Protein AF-A0A7Z8QHK1-F1 (afdb_monomer_lite)

Secondary structure (DSSP, 8-state):
---TTSHHHHHHHHHHHHHHHHHHHHTTEEEEEEEPPP-TT----EEEEEEE-TTPPPPTTGGGTTT--PPPS-------

pLDDT: mean 86.73, std 14.11, range [43.56, 98.31]

Radius of gyration: 16.81 Å; chains: 1; bounding box: 50×24×43 Å

Structure (mmCIF, N/CA/C/O backbone):
data_AF-A0A7Z8QHK1-F1
#
_entry.id   AF-A0A7Z8QHK1-F1
#
loop_
_atom_site.group_PDB
_atom_site.id
_atom_site.type_symbol
_atom_site.label_atom_id
_atom_site.label_alt_id
_atom_site.label_comp_id
_atom_site.label_asym_id
_atom_site.label_entity_id
_atom_site.label_seq_id
_atom_site.pdbx_PDB_ins_code
_atom_site.Cartn_x
_atom_site.Cartn_y
_atom_site.Cartn_z
_atom_site.occupancy
_atom_site.B_iso_or_equiv
_atom_site.auth_seq_id
_atom_site.auth_comp_id
_atom_site.auth_asym_id
_atom_site.auth_atom_id
_atom_site.pdbx_PDB_model_num
ATOM 1 N N . MET A 1 1 ? -7.512 1.779 -23.900 1.00 52.84 1 MET A N 1
ATOM 2 C CA . MET A 1 1 ? -6.474 2.802 -23.662 1.00 52.84 1 MET A CA 1
ATOM 3 C C . MET A 1 1 ? -5.231 2.047 -23.237 1.00 52.84 1 MET A C 1
ATOM 5 O O . MET 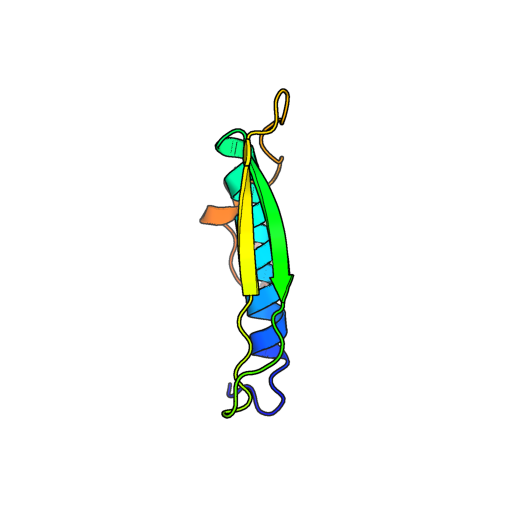A 1 1 ? -5.328 1.295 -22.277 1.00 52.84 1 MET A O 1
ATOM 9 N N . TYR A 1 2 ? -4.142 2.134 -23.995 1.00 52.88 2 TYR A N 1
ATOM 10 C CA . TYR A 1 2 ? -2.873 1.517 -23.612 1.00 52.88 2 TYR A CA 1
ATOM 11 C C . TYR A 1 2 ? -2.013 2.575 -22.927 1.00 52.88 2 TYR A C 1
ATOM 13 O O . TYR A 1 2 ? -2.001 3.729 -23.355 1.00 52.88 2 TYR A O 1
ATOM 21 N N . ASP A 1 3 ? -1.350 2.181 -21.847 1.00 67.12 3 ASP A N 1
ATOM 22 C CA . ASP A 1 3 ? -0.466 3.035 -21.062 1.00 67.12 3 ASP A CA 1
ATOM 23 C C . ASP A 1 3 ? 0.894 3.161 -21.761 1.00 67.12 3 ASP A C 1
ATOM 25 O O . ASP A 1 3 ? 1.844 2.459 -21.430 1.00 67.12 3 ASP A O 1
ATOM 29 N N . LEU A 1 4 ? 0.945 3.989 -22.807 1.00 55.91 4 LEU A N 1
ATOM 30 C CA . LEU A 1 4 ? 2.112 4.132 -23.687 1.00 55.91 4 LEU A CA 1
ATOM 31 C C . LEU A 1 4 ? 3.350 4.710 -22.977 1.00 55.91 4 LEU A C 1
ATOM 33 O O . LEU A 1 4 ? 4.459 4.422 -23.410 1.00 55.91 4 LEU A O 1
ATOM 37 N N . ASP A 1 5 ? 3.163 5.423 -21.860 1.00 68.88 5 ASP A N 1
ATOM 38 C CA . ASP A 1 5 ? 4.240 6.080 -21.100 1.00 68.88 5 ASP A CA 1
ATOM 39 C C . ASP A 1 5 ? 4.345 5.606 -19.635 1.00 68.88 5 ASP A C 1
ATOM 41 O O . ASP A 1 5 ? 5.079 6.183 -18.831 1.00 68.88 5 ASP A O 1
ATOM 45 N N . GLY A 1 6 ? 3.589 4.579 -19.234 1.00 66.75 6 GLY A N 1
ATOM 46 C CA . GLY A 1 6 ? 3.582 4.087 -17.848 1.00 66.75 6 GLY A CA 1
ATOM 47 C C . GLY A 1 6 ? 2.844 4.992 -16.843 1.00 66.75 6 GLY A C 1
ATOM 48 O O . GLY A 1 6 ? 2.761 4.659 -15.658 1.00 66.75 6 GLY A O 1
ATOM 49 N N . HIS A 1 7 ? 2.326 6.145 -17.276 1.00 73.31 7 HIS A N 1
ATOM 50 C CA . HIS A 1 7 ? 1.716 7.154 -16.412 1.00 73.31 7 HIS A CA 1
ATOM 51 C C . HIS A 1 7 ? 0.427 6.655 -15.746 1.00 73.31 7 HIS A C 1
ATOM 53 O O . HIS A 1 7 ? 0.224 6.857 -14.546 1.00 73.31 7 HIS A O 1
ATOM 59 N N . ALA A 1 8 ? -0.430 5.950 -16.490 1.00 76.69 8 ALA A N 1
ATOM 60 C CA . ALA A 1 8 ? -1.665 5.404 -15.932 1.00 76.69 8 ALA A CA 1
ATOM 61 C C . ALA A 1 8 ? -1.370 4.284 -14.919 1.00 76.69 8 ALA A C 1
ATOM 63 O O . ALA A 1 8 ? -2.026 4.203 -13.877 1.00 76.69 8 ALA A O 1
ATOM 64 N N . SER A 1 9 ? -0.347 3.463 -15.174 1.00 82.19 9 SER A N 1
ATOM 65 C CA . SER A 1 9 ? 0.105 2.418 -14.251 1.00 82.19 9 SER A CA 1
ATOM 66 C C . SER A 1 9 ? 0.702 3.011 -12.977 1.00 82.19 9 SER A C 1
ATOM 68 O O . SER A 1 9 ? 0.410 2.526 -11.887 1.00 82.19 9 SER A O 1
ATOM 70 N N . GLN A 1 10 ? 1.478 4.095 -13.073 1.00 85.00 10 GLN A N 1
ATOM 71 C CA . GLN A 1 10 ? 2.023 4.792 -11.902 1.00 85.00 10 GLN A CA 1
ATOM 72 C C . GLN A 1 10 ? 0.916 5.366 -11.010 1.00 85.00 10 GLN A C 1
ATOM 74 O O . GLN A 1 10 ? 0.954 5.193 -9.790 1.00 85.00 10 GLN A O 1
ATOM 79 N N . LEU A 1 11 ? -0.106 5.987 -11.609 1.00 86.88 11 LEU A N 1
ATOM 80 C CA . LEU A 1 11 ? -1.272 6.479 -10.871 1.00 86.88 11 LEU A CA 1
ATOM 81 C C . LEU A 1 11 ? -2.039 5.337 -10.196 1.00 86.88 11 LEU A C 1
ATOM 83 O O . LEU A 1 11 ? -2.413 5.454 -9.028 1.00 86.88 11 LEU A O 1
ATOM 87 N N . ALA A 1 12 ? -2.234 4.215 -10.893 1.00 87.81 12 ALA A N 1
ATOM 88 C CA . ALA A 1 12 ? -2.890 3.040 -10.327 1.00 87.81 12 ALA A CA 1
ATOM 89 C C . ALA A 1 12 ? -2.115 2.466 -9.127 1.00 87.81 12 ALA A C 1
ATOM 91 O O . ALA A 1 12 ? -2.721 2.126 -8.109 1.00 87.81 12 ALA A O 1
ATOM 92 N N . VAL A 1 13 ? 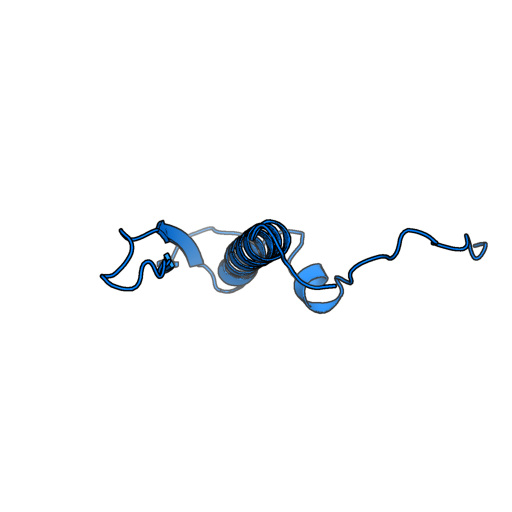-0.781 2.411 -9.210 1.00 91.69 13 VAL A N 1
ATOM 93 C CA . VAL A 1 13 ? 0.084 1.977 -8.101 1.00 91.69 13 VAL A CA 1
ATOM 94 C C . VAL A 1 13 ? -0.015 2.939 -6.914 1.00 91.69 13 VAL A C 1
ATOM 96 O O . VAL A 1 13 ? -0.201 2.487 -5.784 1.00 91.69 13 VAL A O 1
ATOM 99 N N . GLY A 1 14 ? 0.021 4.254 -7.147 1.00 92.06 14 GLY A N 1
ATOM 100 C CA . GLY A 1 14 ? -0.170 5.251 -6.088 1.00 92.06 14 GLY A CA 1
ATOM 101 C C . GLY A 1 14 ? -1.529 5.111 -5.391 1.00 92.06 14 GLY A C 1
ATOM 102 O O . GLY A 1 14 ? -1.601 5.041 -4.163 1.00 92.06 14 GLY A O 1
ATOM 103 N N . ALA A 1 15 ? -2.603 4.957 -6.170 1.00 92.69 15 ALA A N 1
ATOM 104 C CA . ALA A 1 15 ? -3.957 4.756 -5.654 1.00 92.69 15 ALA A CA 1
ATOM 105 C C . ALA A 1 15 ? -4.138 3.419 -4.910 1.00 92.69 15 ALA A C 1
ATOM 107 O O . ALA A 1 15 ? -5.035 3.293 -4.070 1.00 92.69 15 ALA A O 1
ATOM 108 N N . LEU A 1 16 ? -3.328 2.403 -5.227 1.00 94.38 16 LEU A N 1
ATOM 109 C CA . LEU A 1 16 ? -3.263 1.145 -4.483 1.00 94.38 16 LEU A CA 1
ATOM 110 C C . LEU A 1 16 ? -2.547 1.334 -3.140 1.00 94.38 16 LEU A C 1
ATOM 112 O O . LEU A 1 16 ? -3.059 0.885 -2.115 1.00 94.38 16 LEU A O 1
ATOM 116 N N . MET A 1 17 ? -1.401 2.019 -3.124 1.00 96.44 17 MET A N 1
ATOM 117 C CA . MET A 1 17 ? -0.643 2.301 -1.899 1.00 96.44 17 MET A CA 1
ATOM 118 C C . MET A 1 17 ? -1.461 3.134 -0.904 1.00 96.44 17 MET A C 1
ATOM 120 O O . MET A 1 17 ? -1.501 2.817 0.286 1.00 96.44 17 MET A O 1
ATOM 124 N N . GLU A 1 18 ? -2.180 4.147 -1.387 1.00 96.25 18 GLU A N 1
ATOM 125 C CA . GLU A 1 18 ? -3.111 4.928 -0.568 1.00 96.25 18 GLU A CA 1
ATOM 126 C C . GLU A 1 18 ? -4.205 4.038 0.039 1.00 96.25 18 GLU A C 1
ATOM 128 O O . GLU A 1 18 ? -4.445 4.074 1.246 1.00 96.25 18 GLU A O 1
ATOM 133 N N . ASN A 1 19 ? -4.815 3.168 -0.768 1.00 96.50 19 ASN A N 1
ATOM 134 C CA . ASN A 1 19 ? -5.828 2.232 -0.291 1.00 96.50 19 ASN A CA 1
ATOM 135 C C . ASN A 1 19 ? -5.308 1.288 0.792 1.00 96.50 19 ASN A C 1
ATOM 137 O O . ASN A 1 19 ? -6.007 1.049 1.775 1.00 96.50 19 ASN A O 1
ATOM 141 N N . ILE A 1 20 ? -4.099 0.752 0.620 1.00 97.50 20 ILE A N 1
ATOM 142 C CA . ILE A 1 20 ? -3.450 -0.093 1.627 1.00 97.50 20 ILE A CA 1
ATOM 143 C C . ILE A 1 20 ? -3.254 0.706 2.920 1.00 97.50 20 ILE A C 1
ATOM 145 O O . ILE A 1 20 ? -3.598 0.223 3.998 1.00 97.50 20 ILE A O 1
ATOM 149 N N . SER A 1 21 ? -2.768 1.947 2.825 1.00 97.62 21 SER A N 1
ATOM 150 C CA . SER A 1 21 ? -2.596 2.827 3.986 1.00 97.62 21 SER A CA 1
ATOM 151 C C . SER A 1 21 ? -3.916 3.033 4.737 1.00 97.62 21 SER A C 1
ATOM 153 O O . SER A 1 21 ? -3.991 2.768 5.934 1.00 97.62 21 SER A O 1
ATOM 155 N N . ILE A 1 22 ? -4.992 3.387 4.029 1.00 97.56 22 ILE A N 1
ATOM 156 C CA . ILE A 1 22 ? -6.326 3.582 4.612 1.00 97.56 22 ILE A CA 1
ATOM 157 C C . ILE A 1 22 ? -6.849 2.278 5.231 1.00 97.56 22 ILE A C 1
ATOM 159 O O . ILE A 1 22 ? -7.294 2.288 6.378 1.00 97.56 22 ILE A O 1
ATOM 163 N N . ALA A 1 23 ? -6.778 1.151 4.517 1.00 97.19 23 ALA A N 1
ATOM 164 C CA . ALA A 1 23 ? -7.299 -0.131 4.992 1.00 97.19 23 ALA A CA 1
ATOM 165 C C . ALA A 1 23 ? -6.583 -0.613 6.261 1.00 97.19 23 ALA A C 1
ATOM 167 O O . ALA A 1 23 ? -7.229 -1.057 7.206 1.00 97.19 23 ALA A O 1
ATOM 168 N N . THR A 1 24 ? -5.258 -0.467 6.317 1.00 97.38 24 THR A N 1
ATOM 169 C CA . THR A 1 24 ? -4.454 -0.950 7.452 1.00 97.38 24 THR A CA 1
ATOM 170 C C . THR A 1 24 ? -4.779 -0.239 8.763 1.00 97.38 24 THR A C 1
ATOM 172 O O . THR A 1 24 ? -4.692 -0.861 9.821 1.00 97.38 24 THR A O 1
ATOM 175 N N . THR A 1 25 ? -5.261 1.009 8.711 1.00 97.56 25 THR A N 1
ATOM 176 C CA . THR A 1 25 ? -5.711 1.721 9.918 1.00 97.56 25 THR A CA 1
ATOM 177 C C . THR A 1 25 ? -6.887 1.041 10.622 1.00 97.56 25 THR A C 1
ATOM 179 O O . THR A 1 25 ? -6.952 1.067 11.849 1.00 97.56 25 THR A O 1
ATOM 182 N N . ALA A 1 26 ? -7.788 0.392 9.874 1.00 96.69 26 ALA A N 1
ATOM 183 C CA . ALA A 1 26 ? -8.909 -0.361 10.438 1.00 96.69 26 ALA A CA 1
ATOM 184 C C . ALA A 1 26 ? -8.447 -1.613 11.193 1.00 96.69 26 ALA A C 1
ATOM 186 O O . ALA A 1 26 ? -9.109 -2.062 12.122 1.00 96.69 26 ALA A O 1
ATOM 187 N N . GLU A 1 27 ? -7.277 -2.127 10.819 1.00 96.56 27 GLU A N 1
ATOM 188 C CA . GLU A 1 27 ? -6.645 -3.307 11.403 1.00 96.56 27 GLU A CA 1
ATOM 189 C C . GL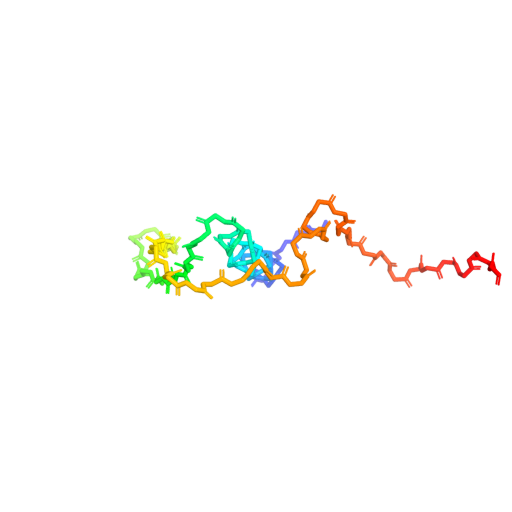U A 1 27 ? -5.669 -2.951 12.542 1.00 96.56 27 GLU A C 1
ATOM 191 O O . GLU A 1 27 ? -4.879 -3.786 12.985 1.00 96.56 27 GLU A O 1
ATOM 196 N N . GLY A 1 28 ? -5.661 -1.696 13.011 1.00 97.25 28 GLY A N 1
ATOM 197 C CA . GLY A 1 28 ? -4.739 -1.250 14.060 1.00 97.25 28 GLY A CA 1
ATOM 198 C C . GLY A 1 28 ? -3.273 -1.186 13.606 1.00 97.25 28 GLY A C 1
ATOM 199 O O . GLY A 1 28 ? -2.354 -1.276 14.429 1.00 97.25 28 GLY A O 1
ATOM 200 N N . MET A 1 29 ? -3.035 -1.066 12.297 1.00 97.94 29 MET A N 1
ATOM 201 C CA . MET A 1 29 ? -1.710 -1.089 11.681 1.00 97.94 29 MET A CA 1
ATOM 202 C C . MET A 1 29 ? -1.417 0.190 10.896 1.00 97.94 29 MET A C 1
ATOM 204 O O . MET A 1 29 ? -2.310 0.872 10.406 1.00 97.94 29 MET A O 1
ATOM 208 N N . GLN A 1 30 ? -0.132 0.499 10.753 1.00 97.75 30 GLN A N 1
ATOM 209 C CA . GLN A 1 30 ? 0.375 1.502 9.828 1.00 97.75 30 GLN A CA 1
ATOM 210 C C . GLN A 1 30 ? 1.173 0.804 8.723 1.00 97.75 30 GLN A C 1
ATOM 212 O O . GLN A 1 30 ? 2.049 -0.016 9.009 1.00 97.75 30 GLN A O 1
ATOM 217 N N . ALA A 1 31 ? 0.879 1.152 7.471 1.00 98.19 31 ALA A N 1
ATOM 218 C CA . ALA A 1 31 ? 1.682 0.758 6.322 1.00 98.19 31 ALA A CA 1
ATOM 219 C C . ALA A 1 31 ? 2.829 1.748 6.077 1.00 98.19 31 ALA A C 1
ATOM 221 O O . ALA A 1 31 ? 2.664 2.963 6.198 1.00 98.19 31 ALA A O 1
ATOM 222 N N . SER A 1 32 ? 3.980 1.225 5.670 1.00 97.81 32 SER A N 1
ATOM 223 C CA . SER A 1 32 ? 5.056 1.983 5.031 1.00 97.81 32 SER A CA 1
ATOM 224 C C . SER A 1 32 ? 5.517 1.254 3.775 1.00 97.81 32 SER A C 1
ATOM 226 O O . SER A 1 32 ? 5.329 0.043 3.646 1.00 97.81 32 SER A O 1
ATOM 228 N N . PHE A 1 33 ? 6.090 1.999 2.833 1.00 97.81 33 PHE A N 1
ATOM 229 C CA . PHE A 1 33 ? 6.399 1.489 1.504 1.00 97.81 33 PHE A CA 1
ATOM 230 C C . PHE A 1 33 ? 7.861 1.734 1.168 1.00 97.81 33 PHE A C 1
ATOM 232 O O . PHE A 1 33 ? 8.376 2.829 1.398 1.00 97.81 33 PHE A O 1
ATOM 239 N N . LYS A 1 34 ? 8.524 0.728 0.598 1.00 97.12 34 LYS A N 1
ATOM 240 C CA . LYS A 1 34 ? 9.911 0.841 0.143 1.00 97.12 34 LYS A CA 1
ATOM 241 C C . LYS A 1 34 ? 10.027 0.332 -1.286 1.00 97.12 34 LYS A C 1
ATOM 243 O O . LYS A 1 34 ? 9.871 -0.857 -1.537 1.00 97.12 34 LYS A O 1
ATOM 248 N N . CYS A 1 35 ? 10.318 1.235 -2.218 1.00 93.81 35 CYS A N 1
ATOM 249 C CA . CYS A 1 35 ? 10.648 0.853 -3.585 1.00 93.81 35 CYS A CA 1
ATOM 250 C C . CYS A 1 35 ? 12.065 0.266 -3.613 1.00 93.81 35 CYS A C 1
ATOM 252 O O . CYS A 1 35 ? 13.004 0.871 -3.087 1.00 93.81 35 CYS A O 1
ATOM 254 N N . ARG A 1 36 ? 12.213 -0.928 -4.182 1.00 93.81 36 ARG A N 1
ATOM 255 C CA . ARG A 1 36 ? 13.513 -1.567 -4.392 1.00 93.81 36 ARG A CA 1
ATOM 256 C C . ARG A 1 36 ? 14.144 -1.067 -5.685 1.00 93.81 36 ARG A C 1
ATOM 258 O O . ARG A 1 36 ? 13.453 -0.624 -6.601 1.00 93.81 36 ARG A O 1
ATOM 265 N N . THR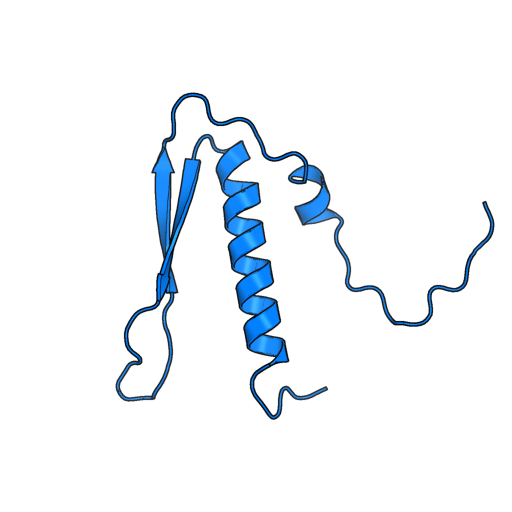 A 1 37 ? 15.464 -1.197 -5.764 1.00 93.38 37 THR A N 1
ATOM 266 C CA . THR A 1 37 ? 16.186 -1.076 -7.031 1.00 93.38 37 THR A CA 1
ATOM 267 C C . THR A 1 37 ? 15.591 -2.060 -8.047 1.00 93.38 37 THR A C 1
ATOM 269 O O . THR A 1 37 ? 15.267 -3.184 -7.645 1.00 93.38 37 THR A O 1
ATOM 272 N N . PRO A 1 38 ? 15.433 -1.665 -9.323 1.00 94.00 38 PRO A N 1
ATOM 273 C CA . PRO A 1 38 ? 14.975 -2.569 -10.370 1.00 94.00 38 PRO A CA 1
ATOM 274 C C . PRO A 1 38 ? 15.801 -3.849 -10.428 1.00 94.00 38 PRO A C 1
ATOM 276 O O . PRO A 1 38 ? 17.011 -3.821 -10.186 1.00 94.00 38 PRO A O 1
ATOM 279 N N . ASP A 1 39 ? 15.149 -4.960 -10.761 1.00 92.31 39 ASP A N 1
ATOM 280 C CA . ASP A 1 39 ? 15.863 -6.190 -11.090 1.00 92.31 39 ASP A CA 1
ATOM 281 C C . ASP A 1 39 ? 16.590 -6.074 -12.444 1.00 92.31 39 ASP A C 1
ATOM 283 O O . ASP A 1 39 ? 16.539 -5.045 -13.123 1.00 92.31 39 ASP A O 1
ATOM 287 N N . ALA A 1 40 ? 17.295 -7.137 -12.838 1.00 91.69 40 ALA A N 1
ATOM 288 C CA . ALA A 1 40 ? 18.020 -7.178 -14.109 1.00 91.69 40 ALA A CA 1
ATOM 289 C C . ALA A 1 40 ? 17.107 -6.990 -15.339 1.0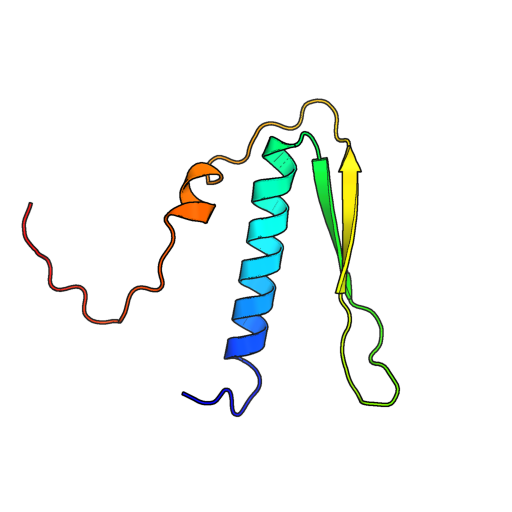0 91.69 40 ALA A C 1
ATOM 291 O O . ALA A 1 40 ? 17.588 -6.553 -16.382 1.00 91.69 40 ALA A O 1
ATOM 292 N N . ASP A 1 41 ? 15.805 -7.260 -15.199 1.00 91.88 41 ASP A N 1
ATOM 293 C CA . ASP A 1 41 ? 14.793 -7.073 -16.242 1.00 91.88 41 ASP A CA 1
ATOM 294 C C . ASP A 1 41 ? 14.169 -5.661 -16.196 1.00 91.88 41 ASP A C 1
ATOM 296 O O . ASP A 1 41 ? 13.238 -5.362 -16.945 1.00 91.88 41 ASP A O 1
ATOM 300 N N . GLY A 1 42 ? 14.642 -4.784 -15.302 1.00 86.06 42 GLY A N 1
ATOM 301 C CA . GLY A 1 42 ? 14.118 -3.431 -15.117 1.00 86.06 42 GLY A CA 1
ATOM 302 C C . GLY A 1 42 ? 12.778 -3.372 -14.376 1.00 86.06 42 GLY A C 1
ATOM 303 O O . GLY A 1 42 ? 12.127 -2.325 -14.372 1.00 86.06 42 GLY A O 1
ATOM 304 N N . ARG A 1 43 ? 12.338 -4.464 -13.736 1.00 87.31 43 ARG A N 1
ATOM 305 C CA . ARG A 1 43 ? 11.072 -4.499 -12.992 1.00 87.31 43 ARG A CA 1
ATOM 306 C C . ARG A 1 43 ? 11.249 -3.932 -11.594 1.00 87.31 43 ARG A C 1
ATOM 308 O O . ARG A 1 43 ? 12.147 -4.318 -10.846 1.00 87.31 43 ARG A O 1
ATOM 315 N N . TYR A 1 44 ? 10.324 -3.061 -11.212 1.00 89.06 44 TYR A N 1
ATOM 316 C CA . TYR A 1 44 ? 10.264 -2.493 -9.872 1.00 89.06 44 TYR A CA 1
ATOM 317 C C . TYR A 1 44 ? 9.461 -3.393 -8.933 1.00 89.06 44 TYR A C 1
ATOM 319 O O . TYR A 1 44 ? 8.423 -3.940 -9.301 1.00 89.06 44 TYR A O 1
ATOM 327 N N . SER A 1 45 ? 9.923 -3.505 -7.691 1.00 93.19 45 SER A N 1
ATOM 328 C CA . SER A 1 45 ? 9.181 -4.126 -6.591 1.00 93.19 45 SER A CA 1
ATOM 329 C C . SER A 1 45 ? 9.021 -3.119 -5.461 1.00 93.19 45 SER A C 1
ATOM 331 O O . SER A 1 45 ? 9.974 -2.420 -5.115 1.00 93.19 45 SER A O 1
ATOM 333 N N . ILE A 1 46 ? 7.828 -3.053 -4.875 1.00 95.38 46 ILE A N 1
ATOM 334 C CA . ILE A 1 46 ? 7.535 -2.191 -3.728 1.00 95.38 46 ILE A CA 1
ATOM 335 C C . ILE A 1 46 ? 7.204 -3.089 -2.544 1.00 95.38 46 ILE A C 1
ATOM 337 O O . ILE A 1 46 ? 6.226 -3.833 -2.573 1.00 95.38 46 ILE A O 1
ATOM 341 N N . ASP A 1 47 ? 8.013 -3.000 -1.495 1.00 97.56 47 ASP A N 1
ATOM 342 C CA . ASP A 1 47 ? 7.719 -3.658 -0.232 1.00 97.56 47 ASP A CA 1
ATOM 343 C C . ASP A 1 47 ? 6.637 -2.890 0.513 1.00 97.56 47 ASP A C 1
ATOM 345 O O . ASP A 1 47 ? 6.738 -1.673 0.683 1.00 97.56 47 ASP A O 1
ATOM 349 N N . VAL A 1 48 ? 5.639 -3.621 1.005 1.00 97.75 48 VAL A N 1
ATOM 350 C CA . VAL A 1 48 ? 4.619 -3.112 1.921 1.00 97.75 48 VAL A CA 1
ATOM 351 C C . VAL A 1 48 ? 4.937 -3.642 3.312 1.00 97.75 48 VAL A C 1
ATOM 353 O O . VAL A 1 48 ? 4.852 -4.841 3.569 1.00 97.75 48 VAL A O 1
ATOM 356 N N . ILE A 1 49 ? 5.313 -2.748 4.217 1.00 98.31 49 ILE A N 1
ATOM 357 C CA . ILE A 1 49 ? 5.691 -3.091 5.586 1.00 98.31 49 ILE A CA 1
ATOM 358 C C . ILE A 1 49 ? 4.545 -2.669 6.499 1.00 98.31 49 ILE A C 1
ATOM 360 O O . ILE A 1 49 ? 4.235 -1.481 6.597 1.00 98.31 49 ILE A O 1
ATOM 364 N N . LEU A 1 50 ? 3.927 -3.642 7.168 1.00 98.00 50 LEU A N 1
ATOM 365 C CA . LEU A 1 50 ? 2.818 -3.425 8.094 1.00 98.00 50 LEU A CA 1
ATOM 366 C C . LEU A 1 50 ? 3.305 -3.545 9.533 1.00 98.00 50 LEU A C 1
ATOM 368 O O . LEU A 1 50 ? 3.935 -4.536 9.904 1.00 98.00 50 LEU A O 1
ATOM 372 N N . GLN A 1 51 ? 3.004 -2.542 10.351 1.00 98.12 51 GLN A N 1
ATOM 373 C CA . GLN A 1 51 ? 3.389 -2.521 11.759 1.00 98.12 51 GLN A CA 1
ATOM 374 C C . GLN A 1 51 ? 2.195 -2.146 12.625 1.00 98.12 51 GLN A C 1
ATOM 376 O O . GLN A 1 51 ? 1.464 -1.208 12.310 1.00 98.12 51 GLN A O 1
ATOM 381 N N . LYS A 1 52 ? 2.001 -2.860 13.738 1.00 97.81 52 LYS A N 1
ATOM 382 C CA . LYS A 1 52 ? 0.986 -2.490 14.730 1.00 97.81 52 LYS A CA 1
ATOM 383 C C . LYS A 1 52 ? 1.292 -1.101 15.278 1.00 97.81 52 LYS A C 1
ATOM 385 O O . LYS A 1 52 ? 2.430 -0.821 15.651 1.00 97.81 52 LYS A O 1
ATOM 390 N N . LYS A 1 53 ? 0.265 -0.261 15.376 1.00 96.81 53 LYS A N 1
ATOM 391 C CA . LYS A 1 53 ? 0.380 1.088 15.927 1.00 96.81 53 LYS A CA 1
ATOM 392 C C . LYS A 1 53 ? -0.693 1.307 16.980 1.00 96.81 53 LYS A C 1
ATOM 394 O O . LYS A 1 53 ? -1.877 1.389 16.668 1.00 96.81 53 LYS A O 1
ATOM 399 N N . ALA A 1 54 ? -0.268 1.406 18.236 1.00 94.44 54 ALA A N 1
ATOM 400 C CA . ALA A 1 54 ? -1.180 1.680 19.338 1.00 94.44 54 ALA A CA 1
ATOM 401 C C . ALA A 1 54 ? -1.863 3.044 19.146 1.00 94.44 54 ALA A C 1
ATOM 403 O O . ALA A 1 54 ? -1.218 4.019 18.760 1.00 94.44 54 ALA A O 1
ATOM 404 N N . GLY A 1 55 ? -3.169 3.101 19.410 1.00 94.31 55 GLY A N 1
ATOM 405 C CA . GLY A 1 55 ? -3.952 4.336 19.325 1.00 94.31 55 GLY A CA 1
ATOM 406 C C . GLY A 1 55 ? -4.238 4.830 17.904 1.00 94.31 55 GLY A C 1
ATOM 407 O O . GLY A 1 55 ? -4.710 5.954 17.751 1.00 94.31 55 GLY A O 1
ATOM 408 N N . ILE A 1 56 ? -3.963 4.036 16.863 1.00 95.62 56 ILE A N 1
ATOM 409 C CA . ILE A 1 56 ? -4.378 4.404 15.508 1.00 95.62 56 ILE A CA 1
ATOM 410 C C . ILE A 1 56 ? -5.903 4.307 15.383 1.00 95.62 56 ILE A C 1
ATOM 412 O O . ILE A 1 56 ? -6.518 3.337 15.824 1.00 95.62 56 ILE A O 1
ATOM 416 N N . ILE A 1 57 ? -6.507 5.335 14.793 1.00 96.25 57 ILE A N 1
ATOM 417 C CA . ILE A 1 57 ? -7.942 5.393 14.508 1.00 96.25 57 ILE A CA 1
ATOM 418 C C . ILE A 1 57 ? -8.142 5.043 13.034 1.00 96.25 57 ILE A C 1
ATOM 420 O O . ILE A 1 57 ? -7.329 5.426 12.189 1.00 96.25 57 ILE A O 1
ATOM 424 N N . ALA A 1 58 ? -9.230 4.333 12.731 1.00 96.06 58 ALA A N 1
ATOM 425 C CA . ALA A 1 58 ? -9.623 4.039 11.362 1.00 96.06 58 ALA A CA 1
ATOM 426 C C . ALA A 1 58 ? -9.729 5.327 10.530 1.00 96.06 58 ALA A C 1
ATOM 428 O O . ALA A 1 58 ? -10.351 6.311 10.936 1.00 96.06 58 ALA A O 1
ATOM 429 N N . HIS A 1 59 ? -9.121 5.314 9.350 1.00 96.81 59 HIS A N 1
ATOM 430 C CA . HIS A 1 59 ? -9.074 6.464 8.465 1.00 96.81 59 HIS A CA 1
ATOM 431 C C . HIS A 1 59 ? -10.495 6.843 7.993 1.00 96.81 59 HIS A C 1
ATOM 433 O O . HIS A 1 59 ? -11.261 5.950 7.615 1.00 96.81 59 HIS A O 1
ATOM 439 N N . PRO A 1 60 ? -10.862 8.141 7.927 1.00 96.19 60 PRO A N 1
ATOM 440 C CA . PRO A 1 60 ? -12.227 8.573 7.591 1.00 96.19 60 PRO A CA 1
ATOM 441 C C . PRO A 1 60 ? -12.764 8.019 6.261 1.00 96.19 60 PRO A C 1
ATOM 443 O O . PRO A 1 60 ? -13.956 7.761 6.111 1.00 96.19 60 PRO A O 1
ATOM 446 N N . LEU A 1 61 ? -11.869 7.790 5.296 1.00 95.69 61 LEU A N 1
ATOM 447 C CA . LEU A 1 61 ? -12.198 7.267 3.965 1.00 95.69 61 LEU A CA 1
ATOM 448 C C . LEU A 1 61 ? -12.304 5.734 3.882 1.00 95.69 61 LEU A C 1
ATOM 450 O O . LEU A 1 61 ? -12.503 5.204 2.791 1.00 95.69 61 LEU A O 1
ATOM 454 N N . L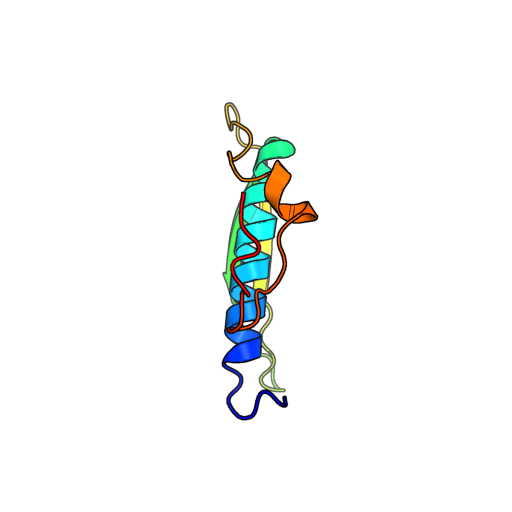EU A 1 62 ? -12.205 4.998 4.993 1.00 94.88 62 LEU A N 1
ATOM 455 C CA . LEU A 1 62 ? -12.244 3.529 4.990 1.00 94.88 62 LEU A CA 1
ATOM 456 C C . LEU A 1 62 ? -13.479 2.971 4.267 1.00 94.88 62 LEU A C 1
ATOM 458 O O . LEU A 1 62 ? -13.378 2.055 3.450 1.00 94.88 62 LEU A O 1
ATOM 462 N N . SER A 1 63 ? -14.649 3.559 4.521 1.00 93.62 63 SER A N 1
ATOM 463 C CA . SER A 1 63 ? -15.908 3.134 3.898 1.00 93.62 63 SER A CA 1
ATOM 464 C C . SER A 1 63 ? -15.968 3.415 2.389 1.00 93.62 63 SER A C 1
ATOM 466 O O . SER A 1 63 ? -16.772 2.800 1.684 1.00 93.62 63 SER A O 1
ATOM 468 N N . MET A 1 64 ? -15.102 4.298 1.882 1.00 93.06 64 MET A N 1
ATOM 469 C CA . MET A 1 64 ? -15.031 4.678 0.471 1.00 93.06 64 MET A CA 1
ATOM 470 C C . MET A 1 64 ? -14.168 3.724 -0.358 1.00 93.06 64 MET A C 1
ATOM 472 O O . MET A 1 64 ? -14.386 3.636 -1.563 1.00 93.06 64 MET A O 1
ATOM 476 N N . ILE A 1 65 ? -13.274 2.932 0.254 1.00 91.06 65 ILE A N 1
ATOM 477 C CA . ILE A 1 65 ? -12.440 1.942 -0.461 1.00 91.06 65 ILE A CA 1
ATOM 478 C C . ILE A 1 65 ? -13.295 1.010 -1.333 1.00 91.06 65 ILE A C 1
ATOM 480 O O . ILE A 1 65 ? -12.910 0.702 -2.459 1.00 91.06 65 ILE A O 1
ATOM 484 N N . LYS A 1 66 ? -14.465 0.588 -0.832 1.00 89.12 66 LYS A N 1
ATOM 485 C CA . LYS A 1 66 ? -15.394 -0.314 -1.539 1.00 89.12 66 LYS A CA 1
ATOM 486 C C . LYS A 1 66 ? -16.359 0.396 -2.495 1.00 89.12 66 LYS A C 1
ATOM 488 O O . LYS A 1 66 ? -17.020 -0.275 -3.276 1.00 89.12 66 LYS A O 1
ATOM 493 N N . LYS A 1 67 ? -16.491 1.722 -2.392 1.00 87.94 67 LYS A N 1
ATOM 494 C CA . LYS A 1 67 ? -17.493 2.520 -3.123 1.00 87.94 67 LYS A CA 1
ATOM 495 C C . LYS A 1 67 ? -16.889 3.390 -4.221 1.00 87.94 67 LYS A C 1
ATOM 497 O O . LYS A 1 67 ? -17.622 3.858 -5.085 1.00 87.94 67 LYS A O 1
ATOM 502 N N . ARG A 1 68 ? -15.579 3.645 -4.168 1.00 81.69 68 ARG A N 1
ATOM 503 C CA . ARG A 1 68 ? -14.895 4.500 -5.138 1.00 81.69 68 ARG A CA 1
ATOM 504 C C . ARG A 1 68 ? -14.975 3.892 -6.539 1.00 81.69 68 ARG A C 1
ATOM 506 O O . ARG A 1 68 ? -14.759 2.696 -6.718 1.00 81.69 68 ARG A O 1
ATOM 513 N N . VAL A 1 69 ? -15.248 4.739 -7.522 1.00 80.25 69 VAL A N 1
ATOM 514 C CA . VAL A 1 69 ? -15.310 4.390 -8.943 1.00 80.25 69 VAL A CA 1
ATOM 515 C C . VAL A 1 69 ? -14.625 5.484 -9.751 1.00 80.25 69 VAL A C 1
ATOM 517 O O . VAL A 1 69 ? -14.644 6.650 -9.359 1.00 80.25 69 VAL A O 1
ATOM 520 N N . THR A 1 70 ? -14.014 5.125 -10.879 1.00 78.62 70 THR A N 1
ATOM 521 C CA . THR A 1 70 ? -13.516 6.123 -11.830 1.00 78.62 70 THR A CA 1
ATOM 522 C C . THR A 1 70 ? -14.707 6.832 -12.458 1.00 78.62 70 THR A C 1
ATOM 524 O O . THR A 1 70 ? -15.554 6.187 -13.075 1.00 78.62 70 THR A O 1
ATOM 527 N N . GLN A 1 71 ? -14.774 8.153 -12.312 1.00 72.62 71 GLN A N 1
ATOM 528 C CA . GLN A 1 71 ? -15.804 8.954 -12.962 1.00 72.62 71 GLN A CA 1
ATOM 529 C C . GLN A 1 71 ? -15.334 9.355 -14.368 1.00 72.62 71 GLN A C 1
ATOM 531 O O . GLN A 1 71 ? -14.301 10.016 -14.494 1.00 72.62 71 GLN A O 1
ATOM 536 N N . PRO A 1 72 ? -16.044 8.966 -15.441 1.00 70.06 72 PRO A N 1
ATOM 537 C CA . PRO A 1 72 ? -15.777 9.505 -16.766 1.00 70.06 72 PRO A CA 1
ATOM 538 C C . PRO A 1 72 ? -16.214 10.977 -16.834 1.00 70.06 72 PRO A C 1
ATOM 540 O O . PRO A 1 72 ? -17.175 11.381 -16.187 1.00 70.06 72 PRO A O 1
ATOM 543 N N . LEU A 1 73 ? -15.528 11.768 -17.664 1.00 67.56 73 LEU A N 1
ATOM 544 C CA . LEU A 1 73 ? -15.661 13.232 -17.776 1.00 67.56 73 LEU A CA 1
ATOM 545 C C . LEU A 1 73 ? -17.094 13.750 -18.053 1.00 67.56 73 LEU A C 1
ATOM 547 O O . LEU A 1 73 ? -17.361 14.931 -17.858 1.00 67.56 73 LEU A O 1
ATOM 551 N N . LYS A 1 74 ? -18.036 12.894 -18.472 1.00 66.00 74 LYS A N 1
ATOM 552 C CA . LYS A 1 74 ? -19.467 13.225 -18.532 1.00 66.00 74 LYS A CA 1
ATOM 553 C C . LYS A 1 74 ? -20.185 12.664 -17.309 1.00 66.00 74 LYS A C 1
ATOM 555 O O . LYS A 1 74 ? -20.713 11.556 -17.339 1.00 66.00 74 LYS A O 1
ATOM 560 N N . ILE A 1 75 ? -20.250 13.471 -16.262 1.00 66.25 75 ILE A N 1
ATOM 561 C CA . ILE A 1 75 ? -21.327 13.362 -15.285 1.00 66.25 75 ILE A CA 1
ATOM 562 C C . ILE A 1 75 ? -22.475 14.167 -15.896 1.00 66.25 75 ILE A C 1
ATOM 564 O O . ILE A 1 75 ? -22.400 15.389 -15.972 1.00 66.25 75 ILE A O 1
ATOM 568 N N . LEU A 1 76 ? -23.491 13.489 -16.436 1.00 61.44 76 LEU A N 1
ATOM 569 C CA . LEU A 1 76 ? -24.778 14.148 -16.645 1.00 61.44 76 LEU A CA 1
ATOM 570 C C . LEU A 1 76 ? -25.287 14.458 -15.241 1.00 61.44 76 LEU A C 1
ATOM 572 O O . LEU A 1 76 ? -25.525 13.524 -14.472 1.00 61.44 76 LEU A O 1
ATOM 576 N N . GLU A 1 77 ? -25.368 15.742 -14.896 1.00 61.31 77 GLU A N 1
ATOM 577 C CA . GLU A 1 77 ? -26.100 16.202 -13.721 1.00 61.31 77 GLU A CA 1
ATOM 578 C C . GLU A 1 77 ? -27.501 15.601 -13.820 1.00 61.31 77 GLU A C 1
ATOM 580 O O . GLU A 1 77 ? -28.326 16.022 -14.625 1.00 61.31 77 GLU A O 1
ATOM 585 N N . THR A 1 78 ? -27.730 14.516 -13.088 1.00 54.56 78 THR A N 1
ATOM 586 C CA . THR A 1 78 ? -29.079 14.020 -12.877 1.00 54.56 78 THR A CA 1
ATOM 587 C C . THR A 1 78 ? -29.514 14.709 -11.604 1.00 54.56 78 THR A C 1
ATOM 589 O O . THR A 1 78 ? -28.969 14.435 -10.535 1.00 54.56 78 THR A O 1
ATOM 592 N N . GLU A 1 79 ? -30.377 15.698 -11.803 1.00 54.72 79 GLU A N 1
ATOM 593 C CA . GLU A 1 79 ? -30.970 16.580 -10.806 1.00 54.72 79 GLU A CA 1
ATOM 594 C C . GLU A 1 79 ? -31.381 15.815 -9.533 1.00 54.72 79 GLU A C 1
ATOM 596 O O . GLU A 1 79 ? -31.994 14.745 -9.602 1.00 54.72 79 GLU A O 1
ATOM 601 N N . LEU A 1 80 ? -31.038 16.395 -8.379 1.00 43.56 80 LEU A N 1
ATOM 602 C CA . LEU A 1 80 ? -31.641 16.133 -7.071 1.00 43.56 80 LEU A CA 1
ATOM 603 C C . LEU A 1 80 ? -32.279 17.429 -6.579 1.00 43.56 80 LEU A C 1
ATOM 605 O O . LEU A 1 80 ? -31.606 18.478 -6.705 1.00 43.56 80 LEU A O 1
#

Foldseek 3Di:
DDPPPCVVVVVVVVVVQVLCQLQLLVVQWGWDKDWDQADPVRDIDIDIDIDHDPPRHRDPCNVVSVVDDDDDPDPPPPDD

Sequence (80 aa):
MYDLDGHASQLAVGALMENISIATTAEGMQASFKCRTPDADGRYSIDVILQKKAGIIAHPLLSMIKKRVTQPLKILETEL